Protein AF-A0A950VZS0-F1 (afdb_monomer)

Secondary structure (DSSP, 8-state):
-HHHHHHHHHHHHHHHT-------PPPSSTT-EEETTEEE--SSTT-EEE--EEEEETTEEEEE--EEE-

Mean predicted aligned error: 9.58 Å

pLDDT: mean 86.49, std 9.18, range [58.5, 97.31]

Sequence (70 aa):
MKRLISASIIAASLMMAACTTTVVARPPRPGLVLVEGRWVEAPRVGAVWIAPHWERRAFRRVWIAGYWRY

Solvent-accessible surface area (backbone atoms only — not comparable to full-atom values): 4716 Å² total; per-residue (Å²): 109,72,69,57,55,53,52,52,53,54,58,55,53,60,64,76,66,69,78,80,82,83,83,81,85,76,67,96,51,90,78,48,43,79,53,97,90,38,80,42,71,60,94,48,92,87,43,42,79,43,76,58,44,79,42,79,54,90,97,42,79,43,82,42,76,56,46,76,45,123

Foldseek 3Di:
DVVVVVVVVVVVVVVVPPPDDDDDDDDPDPQWDQDPNDTDHDPDPPWDKDDWDWDDDPPDTDTDHIDTDD

Radius of gyration: 21.68 Å; Cα contacts (8 Å, |Δi|>4): 62; chains: 1; bounding box: 48×38×51 Å

Structure (mmCIF, N/CA/C/O backbone):
data_AF-A0A950VZS0-F1
#
_entry.id   AF-A0A950VZS0-F1
#
loop_
_atom_site.group_PDB
_atom_site.id
_atom_site.type_symbol
_atom_site.label_atom_id
_atom_site.label_alt_id
_atom_site.label_comp_id
_atom_site.label_asym_id
_atom_site.label_entity_id
_atom_site.label_seq_id
_atom_site.pdbx_PDB_ins_code
_atom_site.Cartn_x
_atom_site.Cartn_y
_atom_site.Cartn_z
_atom_site.occupancy
_atom_site.B_iso_or_equiv
_atom_site.auth_seq_id
_atom_site.auth_comp_id
_atom_site.auth_asym_id
_atom_site.auth_atom_id
_atom_site.pdbx_PDB_model_num
ATOM 1 N N . MET A 1 1 ? 35.144 9.365 -36.156 1.00 62.25 1 MET A N 1
ATOM 2 C CA . MET A 1 1 ? 35.130 10.571 -35.292 1.00 62.25 1 MET A CA 1
ATOM 3 C C . MET A 1 1 ? 33.754 11.233 -35.198 1.00 62.25 1 MET A C 1
ATOM 5 O O . MET A 1 1 ? 33.221 11.258 -34.102 1.00 62.25 1 MET A O 1
ATOM 9 N N . LYS A 1 2 ? 33.115 11.673 -36.298 1.00 58.50 2 LYS A N 1
ATOM 10 C CA . LYS A 1 2 ? 31.788 12.343 -36.256 1.00 58.50 2 LYS A CA 1
ATOM 11 C C . LYS A 1 2 ? 30.694 11.558 -35.507 1.00 58.50 2 LYS A C 1
ATOM 13 O O . LYS A 1 2 ? 29.995 12.128 -34.686 1.00 58.50 2 LYS A O 1
ATOM 18 N N . ARG A 1 3 ? 30.614 10.237 -35.720 1.00 72.31 3 ARG A N 1
ATOM 19 C CA . ARG A 1 3 ? 29.632 9.356 -35.053 1.00 72.31 3 ARG A CA 1
ATOM 20 C C . ARG A 1 3 ? 29.817 9.253 -33.532 1.00 72.31 3 ARG A C 1
ATOM 22 O O . ARG A 1 3 ? 28.832 9.112 -32.822 1.00 72.31 3 ARG A O 1
ATOM 29 N N . LEU A 1 4 ? 31.059 9.344 -33.048 1.00 76.75 4 LEU A N 1
ATOM 30 C CA . LEU A 1 4 ? 31.357 9.307 -31.612 1.00 76.75 4 LEU A CA 1
ATOM 31 C C . LEU A 1 4 ? 30.904 10.605 -30.942 1.00 76.75 4 LEU A C 1
ATOM 33 O O . LEU A 1 4 ? 30.215 10.548 -29.937 1.00 76.75 4 LEU A O 1
ATOM 37 N N . ILE A 1 5 ? 31.192 11.752 -31.565 1.00 77.06 5 ILE A N 1
ATOM 38 C CA . ILE A 1 5 ? 30.789 13.074 -31.066 1.00 77.06 5 ILE A CA 1
ATOM 39 C C . ILE A 1 5 ? 29.259 13.183 -30.987 1.00 77.06 5 ILE A C 1
ATOM 41 O O . ILE A 1 5 ? 28.723 13.615 -29.970 1.00 77.06 5 ILE A O 1
ATOM 45 N N . SER A 1 6 ? 28.539 12.735 -32.023 1.00 78.06 6 SER A N 1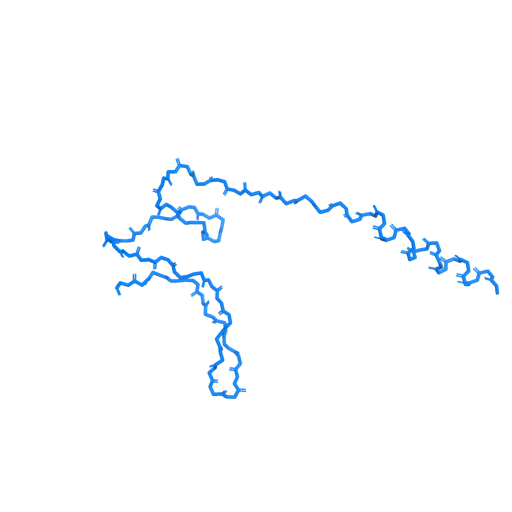
ATOM 46 C CA . SER A 1 6 ? 27.070 12.719 -32.013 1.00 78.0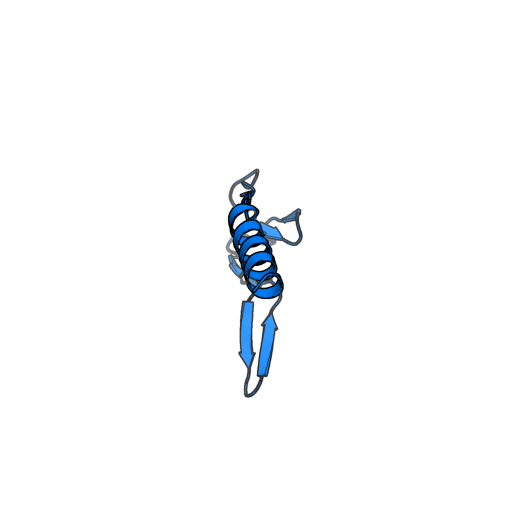6 6 SER A CA 1
ATOM 47 C C . SER A 1 6 ? 26.505 11.841 -30.892 1.00 78.06 6 SER A C 1
ATOM 49 O O . SER A 1 6 ? 25.578 12.260 -30.205 1.00 78.06 6 SER A O 1
ATOM 51 N N . ALA A 1 7 ? 27.078 10.653 -30.669 1.00 81.81 7 ALA A N 1
ATOM 52 C CA . ALA A 1 7 ? 26.650 9.763 -29.590 1.00 81.81 7 ALA A CA 1
ATOM 53 C C . ALA A 1 7 ? 26.877 10.388 -28.202 1.00 81.81 7 ALA A C 1
ATOM 55 O O . ALA A 1 7 ? 26.007 10.290 -27.338 1.00 81.81 7 ALA A O 1
ATOM 56 N N . SER A 1 8 ? 28.001 11.087 -28.006 1.00 80.88 8 SER A N 1
ATOM 57 C CA . SER A 1 8 ? 28.301 11.806 -26.763 1.00 80.88 8 SER A CA 1
ATOM 58 C C . SER A 1 8 ? 27.291 12.919 -26.478 1.00 80.88 8 SER A C 1
ATOM 60 O O . SER A 1 8 ? 26.824 13.045 -25.350 1.00 80.88 8 SER A O 1
ATOM 62 N N . ILE A 1 9 ? 26.923 13.700 -27.499 1.00 84.56 9 ILE A N 1
ATOM 63 C CA . ILE A 1 9 ? 25.960 14.804 -27.362 1.00 84.56 9 ILE A CA 1
ATOM 64 C C . ILE A 1 9 ? 24.567 14.269 -27.006 1.00 84.56 9 ILE A C 1
ATOM 66 O O . ILE A 1 9 ? 23.920 14.795 -26.102 1.00 84.56 9 ILE A O 1
ATOM 70 N N . ILE A 1 10 ? 24.127 13.189 -27.661 1.00 83.19 10 ILE A N 1
ATOM 71 C CA . ILE A 1 10 ? 22.830 12.558 -27.376 1.00 83.19 10 ILE A CA 1
ATOM 72 C C . ILE A 1 10 ? 22.796 12.044 -25.930 1.00 83.19 10 ILE A C 1
ATOM 74 O O . ILE A 1 10 ? 21.880 12.386 -25.183 1.00 83.19 10 ILE A O 1
ATOM 78 N N . ALA A 1 11 ? 23.817 11.298 -25.499 1.00 80.31 11 ALA A N 1
ATOM 79 C CA . ALA A 1 11 ? 23.896 10.775 -24.134 1.00 80.31 11 ALA A CA 1
ATOM 80 C C . ALA A 1 11 ? 23.915 11.890 -23.069 1.00 80.31 11 ALA A C 1
ATOM 82 O O . ALA A 1 11 ? 23.214 11.791 -22.063 1.00 80.31 11 ALA A O 1
ATOM 83 N N . ALA A 1 12 ? 24.660 12.974 -23.309 1.00 78.31 12 ALA A N 1
ATOM 84 C CA . ALA A 1 12 ? 24.718 14.116 -22.396 1.00 78.31 12 ALA A CA 1
ATOM 85 C C . ALA A 1 12 ? 23.371 14.857 -22.294 1.00 78.31 12 ALA A C 1
ATOM 87 O O . ALA A 1 12 ? 22.966 15.255 -21.201 1.00 78.31 12 ALA A O 1
ATOM 88 N N . SER A 1 13 ? 22.645 14.999 -23.410 1.00 79.19 13 SER A N 1
ATOM 89 C CA . SER A 1 13 ? 21.333 15.661 -23.430 1.00 79.19 13 SER A CA 1
ATOM 90 C C . SER A 1 13 ? 20.259 14.896 -22.646 1.00 79.19 13 SER A C 1
ATOM 92 O O . SER A 1 13 ? 19.446 15.506 -21.953 1.00 79.19 13 SER A O 1
ATOM 94 N N . LEU A 1 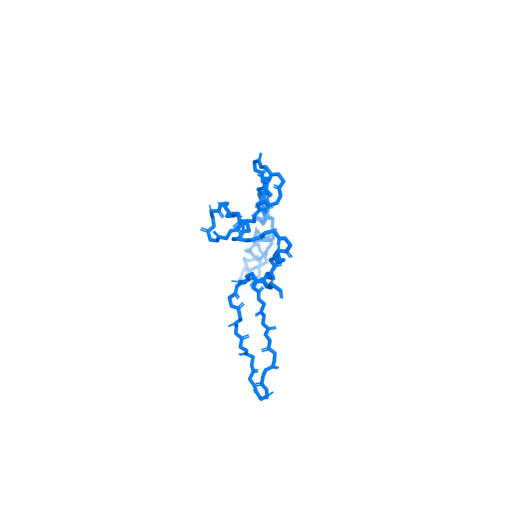14 ? 20.306 13.559 -22.672 1.00 75.12 14 LEU A N 1
ATOM 95 C CA . LEU A 1 14 ? 19.386 12.695 -21.926 1.00 75.12 14 LEU A CA 1
ATOM 96 C C . LEU A 1 14 ? 19.537 12.848 -20.405 1.00 75.12 14 LEU A C 1
ATOM 98 O O . LEU A 1 14 ? 18.542 12.763 -19.690 1.00 75.12 14 LEU A O 1
ATOM 102 N N . MET A 1 15 ? 20.750 13.111 -19.904 1.00 66.94 15 MET A N 1
ATOM 103 C CA . MET A 1 15 ? 20.974 13.298 -18.464 1.00 66.94 15 MET A CA 1
ATOM 104 C C . MET A 1 15 ? 20.444 14.638 -17.943 1.00 66.94 15 MET A C 1
ATOM 106 O O . MET A 1 15 ? 19.940 14.689 -16.825 1.00 66.94 15 MET A O 1
ATOM 110 N N . MET A 1 16 ? 20.526 15.716 -18.731 1.00 65.75 16 MET A N 1
ATOM 111 C CA . MET A 1 16 ? 20.041 17.037 -18.299 1.00 65.75 16 MET A CA 1
ATOM 112 C C . MET A 1 16 ? 18.514 17.183 -18.368 1.00 65.75 16 MET A C 1
ATOM 114 O O . MET A 1 16 ? 17.960 18.061 -17.715 1.00 65.75 16 MET A O 1
ATOM 118 N N . ALA A 1 17 ? 17.823 16.330 -19.130 1.00 71.69 17 ALA A N 1
ATOM 119 C CA . ALA A 1 17 ? 16.370 16.390 -19.300 1.00 71.69 17 ALA A CA 1
ATOM 120 C C . ALA A 1 17 ? 15.567 15.716 -18.166 1.00 71.69 17 ALA A C 1
ATOM 122 O O . ALA A 1 17 ? 14.338 15.792 -18.155 1.00 71.69 17 ALA A O 1
ATOM 123 N N . ALA A 1 18 ? 16.224 15.050 -17.211 1.00 72.88 18 ALA A N 1
ATOM 124 C CA . ALA A 1 18 ? 15.554 14.293 -16.157 1.00 72.88 18 ALA A CA 1
ATOM 125 C C . ALA A 1 18 ? 15.080 15.193 -14.996 1.00 72.88 18 ALA A C 1
ATOM 127 O O . ALA A 1 18 ? 15.488 15.030 -13.847 1.00 72.88 18 ALA A O 1
ATOM 128 N N . CYS A 1 19 ? 14.195 16.152 -15.276 1.00 76.25 19 CYS A N 1
ATOM 129 C CA . CYS A 1 19 ? 13.434 16.832 -14.230 1.00 76.2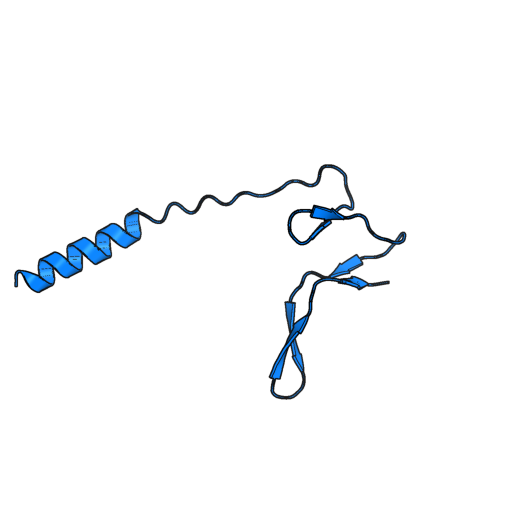5 19 CYS A CA 1
ATOM 130 C C . CYS A 1 19 ? 12.289 15.922 -13.764 1.00 76.25 19 CYS A C 1
ATOM 132 O O . CYS A 1 19 ? 11.187 15.958 -14.306 1.00 76.25 19 CYS A O 1
ATOM 134 N N . THR A 1 20 ? 12.541 15.094 -12.749 1.00 77.81 20 THR A N 1
ATOM 135 C CA . THR A 1 20 ? 11.480 14.316 -12.095 1.00 77.81 20 THR A CA 1
ATOM 136 C C . THR A 1 20 ? 10.774 15.188 -11.062 1.00 77.81 20 THR A C 1
ATOM 138 O O . THR A 1 20 ? 11.305 15.441 -9.982 1.00 77.81 20 THR A O 1
ATOM 141 N N . THR A 1 21 ? 9.556 15.638 -11.361 1.00 77.94 21 THR A N 1
ATOM 142 C CA . THR A 1 21 ? 8.681 16.255 -10.356 1.00 77.94 21 THR A CA 1
ATOM 143 C C . THR A 1 21 ? 8.005 15.161 -9.536 1.00 77.94 21 THR A C 1
ATOM 145 O O . THR A 1 21 ? 7.160 14.423 -10.039 1.00 77.94 21 THR A O 1
ATOM 148 N N . THR A 1 22 ? 8.347 15.056 -8.254 1.00 79.06 22 THR A N 1
ATOM 149 C CA . THR A 1 22 ? 7.632 14.181 -7.320 1.00 79.06 22 THR A CA 1
ATOM 150 C C . THR A 1 22 ? 6.428 14.917 -6.743 1.00 79.06 22 THR A C 1
ATOM 152 O O . THR A 1 22 ? 6.590 15.868 -5.978 1.00 79.06 22 THR A O 1
ATOM 155 N N . VAL A 1 23 ? 5.216 14.474 -7.076 1.00 77.56 23 VAL A N 1
ATOM 156 C CA . VAL A 1 23 ? 3.987 14.971 -6.444 1.00 77.56 23 VAL A CA 1
ATOM 157 C C . VAL A 1 23 ? 3.680 14.100 -5.228 1.00 77.56 23 VAL A C 1
ATOM 159 O O . VAL A 1 23 ? 3.367 12.920 -5.370 1.00 77.56 23 VAL A O 1
ATOM 162 N N . VAL A 1 24 ? 3.764 14.674 -4.026 1.00 79.69 24 VAL A N 1
ATOM 163 C CA . VAL A 1 24 ? 3.338 14.003 -2.789 1.00 79.69 24 VAL A CA 1
ATOM 164 C C . VAL A 1 24 ? 1.900 14.411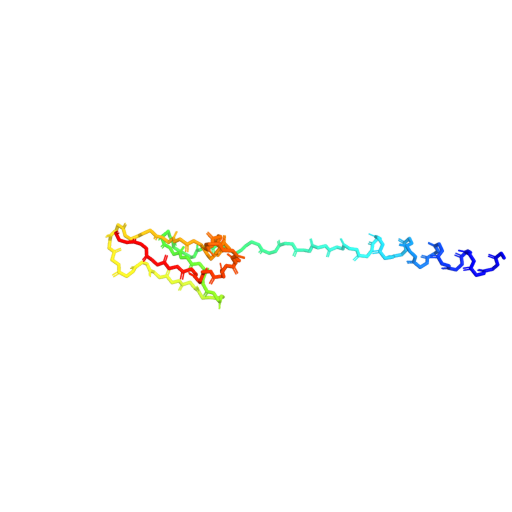 -2.487 1.00 79.69 24 VAL A C 1
ATOM 166 O O . VAL A 1 24 ? 1.624 15.571 -2.185 1.00 79.69 24 VAL A O 1
ATOM 169 N N . ALA A 1 25 ? 0.973 13.458 -2.561 1.00 81.38 25 ALA A N 1
ATOM 170 C CA . ALA A 1 25 ? -0.419 13.695 -2.199 1.00 81.38 25 ALA A CA 1
ATOM 171 C C . ALA A 1 25 ? -0.583 13.665 -0.668 1.00 81.38 25 ALA A C 1
ATOM 173 O O . ALA A 1 25 ? -0.260 12.668 -0.021 1.00 81.38 25 ALA A O 1
ATOM 174 N N . ARG A 1 26 ? -1.102 14.751 -0.081 1.00 86.81 26 ARG A N 1
ATOM 175 C CA . ARG A 1 26 ? -1.462 14.812 1.345 1.00 86.81 26 ARG A CA 1
ATOM 176 C C . ARG A 1 26 ? -2.892 14.282 1.546 1.00 86.81 26 ARG A C 1
ATOM 178 O O . ARG A 1 26 ? -3.778 14.715 0.807 1.00 86.81 26 ARG A O 1
ATOM 185 N N . PRO A 1 27 ? -3.147 13.408 2.540 1.00 88.25 27 PRO A N 1
ATOM 186 C CA . PRO A 1 27 ? -4.503 12.962 2.847 1.00 88.25 27 PRO A CA 1
ATOM 187 C C . PRO A 1 27 ? -5.371 14.130 3.347 1.00 88.25 27 PRO A C 1
ATOM 189 O O . PRO A 1 27 ? -4.888 14.946 4.135 1.00 88.25 27 PRO A O 1
ATOM 192 N N . PRO A 1 28 ? -6.653 14.215 2.944 1.00 90.12 28 PRO A N 1
ATOM 193 C CA . PRO A 1 28 ? -7.549 15.286 3.384 1.00 90.12 28 PRO A CA 1
ATOM 194 C C . PRO A 1 28 ? -7.952 15.162 4.862 1.00 90.12 28 PRO A C 1
ATOM 196 O O . PRO A 1 28 ? -8.335 16.155 5.477 1.00 90.12 28 PRO A O 1
ATOM 199 N N . ARG A 1 29 ? -7.867 13.958 5.444 1.00 89.25 29 ARG A N 1
ATOM 200 C CA . ARG A 1 29 ? -8.121 13.669 6.863 1.00 89.25 29 ARG A CA 1
ATOM 201 C C . ARG A 1 29 ? -7.150 12.597 7.376 1.00 89.25 29 ARG A C 1
ATOM 203 O O . ARG A 1 29 ? -6.737 11.745 6.586 1.00 89.25 29 ARG A O 1
ATOM 210 N N . PRO A 1 30 ? -6.794 12.604 8.673 1.00 85.56 30 PRO A N 1
ATOM 211 C CA . PRO A 1 30 ? -6.005 11.531 9.275 1.00 85.56 30 PRO A CA 1
ATOM 212 C C . PRO A 1 30 ? -6.685 10.164 9.121 1.00 85.56 30 PRO A C 1
ATOM 214 O O . PRO A 1 30 ? -7.907 10.071 9.184 1.00 85.56 30 PRO A O 1
ATOM 217 N N . GLY A 1 31 ? -5.893 9.107 8.937 1.00 85.50 31 GLY A N 1
ATOM 218 C CA . GLY A 1 31 ? -6.390 7.728 8.828 1.00 85.50 31 GLY A CA 1
ATOM 219 C C . GLY A 1 31 ? -6.801 7.283 7.419 1.00 85.50 31 GLY A C 1
ATOM 220 O O . GLY A 1 31 ? -7.095 6.107 7.224 1.00 85.50 31 GLY A O 1
ATOM 221 N N . LEU A 1 32 ? -6.780 8.185 6.433 1.00 90.94 32 LEU A N 1
ATOM 222 C CA . LEU A 1 32 ? -6.991 7.844 5.025 1.00 90.94 32 LEU A CA 1
ATOM 223 C C . LEU A 1 32 ? -5.724 7.295 4.373 1.00 90.94 32 LEU A C 1
ATOM 225 O O . LEU A 1 32 ? -4.613 7.757 4.641 1.00 90.94 32 LEU A O 1
ATOM 229 N N . VAL A 1 33 ? -5.915 6.375 3.432 1.00 92.62 33 VAL A N 1
ATOM 230 C CA . VAL A 1 33 ? -4.846 5.806 2.608 1.00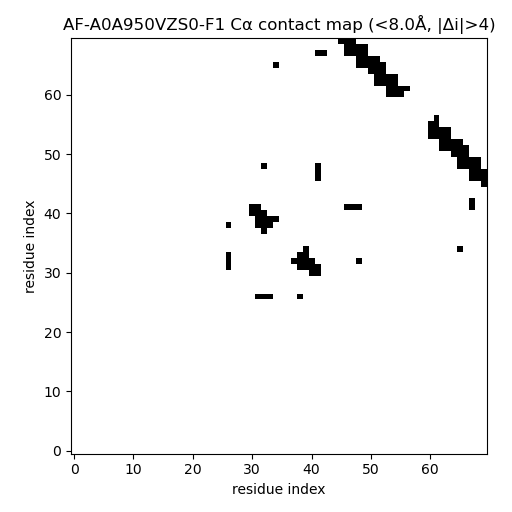 92.62 33 VAL A CA 1
ATOM 231 C C . VAL A 1 33 ? -5.162 6.011 1.133 1.00 92.62 33 VAL A C 1
ATOM 233 O O . VAL A 1 33 ? -6.309 5.859 0.717 1.00 92.62 33 VAL A O 1
ATOM 236 N N . LEU A 1 34 ? -4.150 6.367 0.338 1.00 90.56 34 LEU A N 1
ATOM 237 C CA . LEU A 1 34 ? -4.292 6.498 -1.109 1.00 90.56 34 LEU A CA 1
ATOM 238 C C . LEU A 1 34 ? -4.144 5.125 -1.776 1.00 90.56 34 LEU A C 1
ATOM 240 O O . LEU A 1 34 ? -3.059 4.545 -1.778 1.00 90.56 34 LEU A O 1
ATOM 244 N N . VAL A 1 35 ? -5.225 4.626 -2.367 1.00 89.25 35 VAL A N 1
ATOM 245 C CA . VAL A 1 35 ? -5.286 3.353 -3.092 1.00 89.25 35 VAL A CA 1
ATOM 246 C C . VAL A 1 35 ? -5.790 3.640 -4.499 1.00 89.25 35 VAL A C 1
ATOM 248 O O . VAL A 1 35 ? -6.870 4.198 -4.659 1.00 89.25 35 VAL A O 1
ATOM 251 N N . GLU A 1 36 ? -4.989 3.318 -5.518 1.00 85.50 36 GLU A N 1
ATOM 252 C CA . GLU A 1 36 ? -5.354 3.509 -6.936 1.00 85.50 36 GLU A CA 1
ATOM 253 C C . GLU A 1 36 ? -5.864 4.933 -7.254 1.00 85.50 36 GLU A C 1
ATOM 255 O O . GLU A 1 36 ? -6.813 5.140 -8.008 1.00 85.50 36 GLU A O 1
ATOM 260 N N . GLY A 1 37 ? -5.245 5.943 -6.634 1.00 87.31 37 GLY A N 1
ATOM 261 C CA . GLY A 1 37 ? -5.616 7.350 -6.817 1.00 87.31 37 GLY A CA 1
ATOM 262 C C . GLY A 1 37 ? -6.856 7.803 -6.037 1.00 87.31 37 GLY A C 1
ATOM 263 O O . GLY A 1 37 ? -7.295 8.937 -6.212 1.00 87.31 37 GLY A O 1
ATOM 264 N N . ARG A 1 38 ? -7.414 6.962 -5.158 1.00 90.38 38 ARG A N 1
ATOM 265 C CA . ARG A 1 38 ? -8.555 7.295 -4.294 1.00 90.38 38 ARG A CA 1
ATOM 266 C C . ARG A 1 38 ? -8.165 7.252 -2.825 1.00 90.38 38 ARG A C 1
ATOM 268 O O . ARG A 1 38 ? -7.447 6.356 -2.396 1.00 90.38 38 ARG A O 1
ATOM 275 N N . TRP A 1 39 ? -8.652 8.211 -2.045 1.00 92.94 39 TRP A N 1
ATOM 276 C CA . TRP A 1 39 ? -8.531 8.170 -0.589 1.00 92.94 39 TRP A CA 1
ATOM 277 C C . TRP A 1 39 ? -9.579 7.217 -0.019 1.00 92.94 39 TRP A C 1
ATOM 279 O O . TRP A 1 39 ? -10.767 7.378 -0.296 1.00 92.94 39 TRP A O 1
ATOM 289 N N . VAL A 1 40 ? -9.138 6.234 0.761 1.00 93.38 40 VAL A N 1
ATOM 290 C CA . VAL A 1 40 ? -9.990 5.182 1.324 1.00 93.38 40 VAL A CA 1
ATOM 291 C C . VAL A 1 40 ? -9.838 5.156 2.842 1.00 93.38 40 VAL A C 1
ATOM 293 O O . VAL A 1 40 ? -8.723 5.276 3.358 1.00 93.38 40 VAL A O 1
ATOM 296 N N . GLU A 1 41 ? -10.959 5.016 3.549 1.00 93.81 41 GLU A N 1
ATOM 297 C CA . GLU A 1 41 ? -10.996 4.854 5.005 1.00 93.81 41 GLU A CA 1
ATOM 298 C C . GLU A 1 41 ? -10.811 3.391 5.408 1.00 93.81 41 GLU A C 1
ATOM 300 O O . GLU A 1 41 ? -11.155 2.461 4.671 1.00 93.81 41 GLU A O 1
ATOM 305 N N . ALA A 1 42 ? -10.276 3.196 6.613 1.00 92.50 42 ALA A N 1
ATOM 306 C CA . ALA A 1 42 ? -10.215 1.888 7.233 1.00 92.50 42 ALA A CA 1
ATOM 307 C C . ALA A 1 42 ? -11.642 1.340 7.432 1.00 92.50 42 ALA A C 1
ATOM 309 O O . ALA A 1 42 ? -12.486 2.022 8.014 1.00 92.50 42 ALA A O 1
ATOM 310 N N . PRO A 1 43 ? -11.928 0.097 7.016 1.00 91.38 43 PRO A N 1
ATOM 311 C CA . PRO A 1 43 ? -13.266 -0.478 7.141 1.00 91.38 43 PRO A CA 1
ATOM 312 C C . PRO A 1 43 ? -13.677 -0.745 8.597 1.00 91.38 43 PRO A C 1
ATOM 314 O O . PRO A 1 43 ? -14.860 -0.940 8.871 1.00 91.38 43 PRO A O 1
ATOM 317 N N . ARG A 1 44 ? -12.719 -0.794 9.537 1.00 91.06 44 ARG A N 1
ATOM 318 C CA . ARG A 1 44 ? -12.950 -0.963 10.980 1.00 91.06 44 ARG A CA 1
ATOM 319 C C . ARG A 1 44 ? -11.902 -0.204 11.789 1.00 91.06 44 ARG A C 1
ATOM 321 O O . ARG A 1 44 ? -10.771 -0.026 11.336 1.00 91.06 44 ARG A O 1
ATOM 328 N N . VAL A 1 45 ? -12.265 0.174 13.014 1.00 90.19 45 VAL A N 1
ATOM 329 C CA . VAL A 1 45 ? -11.327 0.753 13.987 1.00 90.19 45 VAL A CA 1
ATOM 330 C C . VAL A 1 45 ? -10.207 -0.249 14.274 1.00 90.19 45 VAL A C 1
ATOM 332 O O . VAL A 1 45 ? -10.469 -1.430 14.485 1.00 90.19 45 VAL A O 1
ATOM 335 N N . GLY A 1 46 ? -8.963 0.229 14.264 1.00 88.81 46 GLY A N 1
ATOM 336 C CA . GLY A 1 46 ? -7.774 -0.593 14.504 1.00 88.81 46 GLY A CA 1
ATOM 337 C C . GLY A 1 46 ? -7.245 -1.341 13.277 1.00 88.81 46 GLY A C 1
ATOM 338 O O . GLY A 1 46 ? -6.171 -1.928 13.368 1.00 88.81 46 GLY A O 1
ATOM 339 N N . ALA A 1 47 ? -7.934 -1.295 12.130 1.00 93.94 47 ALA A N 1
ATOM 340 C CA . ALA A 1 47 ? -7.405 -1.892 10.908 1.00 93.94 47 ALA A CA 1
ATOM 341 C C . ALA A 1 47 ? -6.164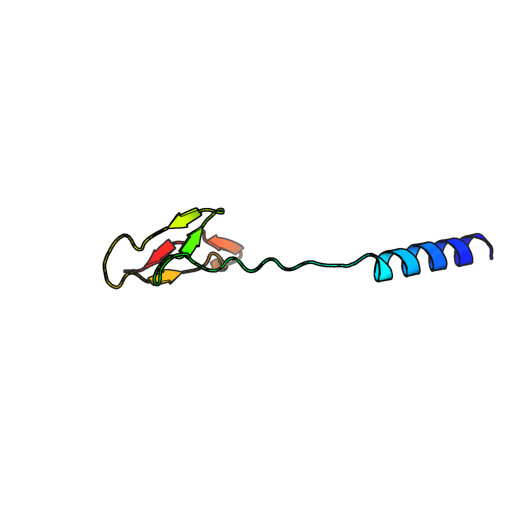 -1.126 10.419 1.00 93.94 47 ALA A C 1
ATOM 343 O O . ALA A 1 47 ? -6.152 0.105 10.364 1.00 93.94 47 ALA A O 1
ATOM 344 N N . VAL A 1 48 ? -5.126 -1.864 10.030 1.00 93.25 48 VAL A N 1
ATOM 345 C CA . VAL A 1 48 ? -3.853 -1.309 9.555 1.00 93.25 48 VAL A CA 1
ATOM 346 C C . VAL A 1 48 ? -3.708 -1.593 8.069 1.00 93.25 48 VAL A C 1
ATOM 348 O O . VAL A 1 48 ? -3.832 -2.739 7.634 1.00 93.25 48 VAL A O 1
ATOM 351 N N . TRP A 1 49 ? -3.434 -0.556 7.278 1.00 93.88 49 TRP A N 1
ATOM 352 C CA . TRP A 1 49 ? -3.153 -0.734 5.859 1.00 93.88 49 TRP A CA 1
ATOM 353 C C . TRP A 1 49 ? -1.762 -1.317 5.656 1.00 93.88 49 TRP A C 1
ATOM 355 O O . TRP A 1 49 ? -0.763 -0.749 6.102 1.00 93.88 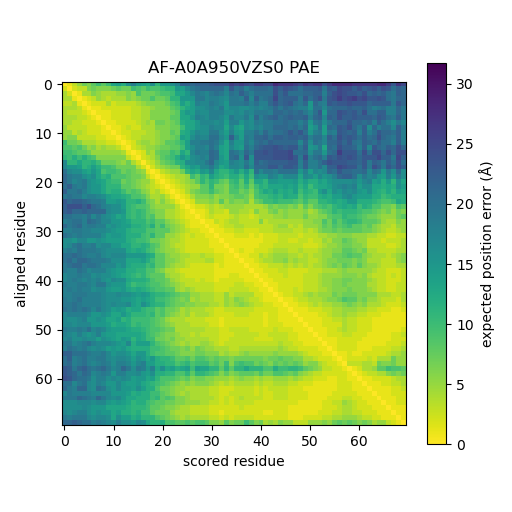49 TRP A O 1
ATOM 365 N N . ILE A 1 50 ? -1.697 -2.422 4.927 1.00 94.88 50 ILE A N 1
ATOM 366 C CA . ILE A 1 50 ? -0.451 -2.996 4.443 1.00 94.88 50 ILE A CA 1
ATOM 367 C C . ILE A 1 50 ? -0.303 -2.594 2.979 1.00 94.88 50 ILE A C 1
ATOM 369 O O . ILE A 1 50 ? -1.108 -2.978 2.130 1.00 94.88 50 ILE A O 1
ATOM 373 N N . ALA A 1 51 ? 0.733 -1.802 2.694 1.00 92.56 51 ALA A N 1
ATOM 374 C CA . ALA A 1 51 ? 1.050 -1.362 1.342 1.00 92.56 51 ALA A CA 1
ATOM 375 C C . ALA A 1 51 ? 1.318 -2.563 0.412 1.00 92.56 51 ALA A C 1
ATOM 377 O O . ALA A 1 51 ? 1.827 -3.595 0.868 1.00 92.56 51 ALA A O 1
ATOM 378 N N . PRO A 1 52 ? 1.001 -2.443 -0.889 1.00 94.06 52 PRO A N 1
ATOM 379 C CA . PRO A 1 52 ? 1.295 -3.495 -1.848 1.00 94.06 52 PRO A CA 1
ATOM 380 C C . PRO A 1 52 ? 2.799 -3.761 -1.905 1.00 94.06 52 PRO A C 1
ATOM 382 O O . PRO A 1 52 ? 3.615 -2.837 -1.863 1.00 94.06 52 PRO A O 1
ATOM 385 N N . HIS A 1 53 ? 3.169 -5.031 -1.983 1.00 95.12 53 HIS A N 1
ATOM 386 C CA . HIS A 1 53 ? 4.565 -5.443 -1.943 1.00 95.12 53 HIS A CA 1
ATOM 387 C C . HIS A 1 53 ? 4.776 -6.762 -2.677 1.00 95.12 53 HIS A C 1
ATOM 389 O O . HIS A 1 53 ? 3.859 -7.556 -2.889 1.00 95.12 53 HIS A O 1
ATOM 395 N N . TRP A 1 54 ? 6.029 -7.003 -3.054 1.00 97.12 54 TRP A N 1
ATOM 396 C CA . TRP A 1 54 ? 6.461 -8.309 -3.523 1.00 97.12 54 TRP A CA 1
ATOM 397 C C . TRP A 1 54 ? 6.775 -9.202 -2.328 1.00 97.12 54 TRP A C 1
ATOM 399 O O . TRP A 1 54 ? 7.598 -8.850 -1.486 1.00 97.12 54 TRP A O 1
ATOM 409 N N . GLU A 1 55 ? 6.175 -10.385 -2.292 1.00 97.31 55 GLU A N 1
ATOM 410 C CA . GLU A 1 55 ? 6.475 -11.416 -1.303 1.00 97.31 55 GLU A CA 1
ATOM 411 C C . GLU A 1 55 ? 7.140 -12.61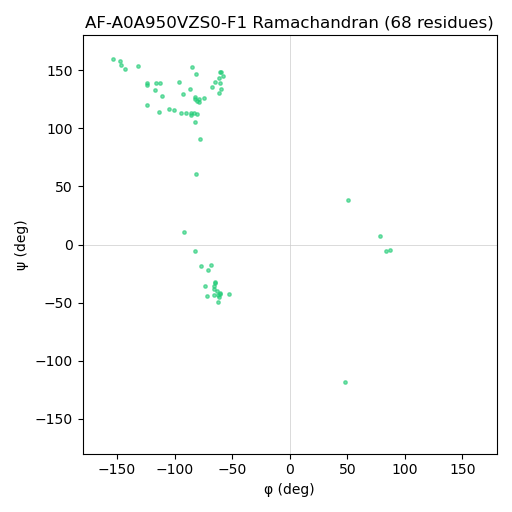0 -1.998 1.00 97.31 55 GLU A C 1
ATOM 413 O O . GLU A 1 55 ? 6.754 -13.009 -3.102 1.00 97.31 55 GLU A O 1
ATOM 418 N N . ARG A 1 56 ? 8.159 -13.202 -1.371 1.00 96.06 56 ARG A N 1
ATOM 419 C CA . ARG A 1 56 ? 8.753 -14.448 -1.863 1.00 96.06 56 ARG A CA 1
ATOM 420 C C . ARG A 1 56 ? 7.961 -15.628 -1.307 1.00 96.06 56 ARG A C 1
ATOM 422 O O . ARG A 1 56 ? 8.054 -15.911 -0.118 1.00 96.06 56 ARG A O 1
ATOM 429 N N . ARG A 1 57 ? 7.248 -16.348 -2.176 1.00 94.56 57 ARG A N 1
ATOM 430 C CA . ARG A 1 57 ? 6.533 -17.584 -1.833 1.00 94.56 57 ARG A CA 1
ATOM 431 C C . ARG A 1 57 ? 7.166 -18.767 -2.550 1.00 94.56 57 ARG A C 1
ATOM 433 O O . ARG A 1 57 ? 7.145 -18.845 -3.779 1.00 94.56 57 ARG A O 1
ATOM 440 N N . ALA A 1 58 ? 7.750 -19.676 -1.768 1.00 92.62 58 ALA A N 1
ATOM 441 C CA . ALA A 1 58 ? 8.572 -20.780 -2.261 1.00 92.62 58 ALA A CA 1
ATOM 442 C C . ALA A 1 58 ? 9.619 -20.285 -3.284 1.00 92.62 58 ALA A C 1
ATOM 444 O O . ALA A 1 58 ? 10.451 -19.435 -2.964 1.00 92.62 58 ALA A O 1
ATOM 445 N N . PHE A 1 59 ? 9.550 -20.777 -4.522 1.00 94.44 59 PHE A N 1
ATOM 446 C CA . PHE A 1 59 ? 10.493 -20.459 -5.597 1.00 94.44 59 PHE A CA 1
ATOM 447 C C . PHE A 1 59 ? 10.067 -19.271 -6.481 1.00 94.44 59 PHE A C 1
ATOM 449 O O . PHE A 1 59 ? 10.650 -19.069 -7.543 1.00 94.44 59 PHE A O 1
ATOM 456 N N . ARG A 1 60 ? 9.041 -18.491 -6.102 1.00 95.38 60 ARG A N 1
ATOM 457 C CA . ARG A 1 60 ? 8.506 -17.388 -6.927 1.00 95.38 60 ARG A CA 1
ATOM 458 C C . ARG A 1 60 ? 8.331 -16.099 -6.119 1.00 95.38 60 ARG A C 1
ATOM 460 O O . ARG A 1 60 ? 8.135 -16.133 -4.906 1.00 95.38 60 ARG A O 1
ATOM 467 N N . ARG A 1 61 ? 8.391 -14.946 -6.798 1.00 96.94 61 ARG A N 1
ATOM 468 C CA . ARG A 1 61 ? 7.926 -13.661 -6.247 1.00 96.94 61 ARG A CA 1
ATOM 469 C C . ARG A 1 61 ? 6.477 -13.453 -6.658 1.00 96.94 61 ARG A C 1
ATOM 471 O O . ARG A 1 61 ? 6.154 -13.587 -7.834 1.00 96.94 61 ARG A O 1
ATOM 478 N N . VAL A 1 62 ? 5.629 -13.134 -5.694 1.00 97.19 62 VAL A N 1
ATOM 479 C CA . VAL A 1 62 ? 4.202 -12.884 -5.890 1.00 97.19 62 VAL A CA 1
ATOM 480 C C . VAL A 1 62 ? 3.925 -11.438 -5.514 1.00 97.19 62 VAL A C 1
ATOM 482 O O . VAL A 1 62 ? 4.409 -10.963 -4.488 1.00 97.19 62 VAL A O 1
ATOM 485 N N . TRP A 1 63 ? 3.184 -10.732 -6.363 1.00 95.56 63 TRP A N 1
ATOM 486 C CA . TRP A 1 63 ? 2.706 -9.395 -6.040 1.00 95.56 63 TRP A CA 1
ATOM 487 C C . TRP A 1 63 ? 1.482 -9.519 -5.151 1.00 95.56 63 TRP A C 1
ATOM 489 O O . TRP A 1 63 ? 0.507 -10.175 -5.521 1.00 95.56 63 TRP A O 1
ATOM 499 N N . ILE A 1 64 ? 1.539 -8.894 -3.984 1.00 95.62 64 ILE A N 1
ATOM 500 C CA . ILE A 1 64 ? 0.418 -8.829 -3.061 1.00 95.62 64 ILE A CA 1
ATOM 501 C C . ILE A 1 64 ? -0.158 -7.427 -3.163 1.00 95.62 64 ILE A C 1
ATOM 503 O O . ILE A 1 64 ? 0.527 -6.442 -2.880 1.00 95.62 64 ILE A O 1
ATOM 507 N N . ALA A 1 65 ? -1.413 -7.347 -3.609 1.00 93.25 65 ALA A N 1
ATOM 508 C CA . ALA A 1 65 ? -2.158 -6.096 -3.613 1.00 93.25 65 ALA A CA 1
ATOM 509 C C . ALA A 1 65 ? -2.285 -5.575 -2.177 1.00 93.25 65 ALA A C 1
ATOM 511 O O . ALA A 1 65 ? -2.340 -6.369 -1.242 1.00 93.25 65 ALA A O 1
ATOM 512 N N . GLY A 1 66 ? -2.319 -4.255 -1.994 1.00 94.12 66 GLY A N 1
ATOM 513 C CA . GLY A 1 66 ? -2.459 -3.674 -0.662 1.00 94.12 66 GLY A CA 1
ATOM 514 C C . GLY A 1 66 ? -3.778 -4.096 -0.018 1.00 94.12 66 GLY A C 1
ATOM 515 O O . GLY A 1 66 ? -4.791 -4.240 -0.706 1.00 94.12 66 GLY A O 1
ATOM 516 N N . TYR A 1 67 ? -3.763 -4.326 1.290 1.00 94.62 67 TYR A N 1
ATOM 517 C CA . TYR A 1 67 ? -4.931 -4.825 2.010 1.00 94.62 67 TYR A CA 1
ATOM 518 C C . TYR A 1 67 ? -4.989 -4.291 3.438 1.00 94.62 67 TYR A C 1
ATOM 520 O O . TYR A 1 67 ? -3.981 -3.909 4.034 1.00 94.62 67 TYR A O 1
ATOM 528 N N . TRP A 1 68 ? -6.196 -4.298 4.001 1.00 94.88 68 TRP A N 1
ATOM 529 C CA . TRP A 1 68 ? -6.418 -4.021 5.415 1.00 94.88 68 TRP A CA 1
ATOM 530 C C . TRP A 1 68 ? -6.167 -5.281 6.238 1.00 94.88 68 TRP A C 1
ATOM 532 O O . TRP A 1 68 ? -6.774 -6.323 5.988 1.00 94.88 68 TRP A O 1
ATOM 542 N N . ARG A 1 69 ? -5.280 -5.177 7.228 1.00 94.62 69 ARG A N 1
ATOM 543 C CA . ARG A 1 69 ? -5.081 -6.195 8.258 1.00 94.62 69 ARG A CA 1
ATOM 544 C C . ARG A 1 69 ? -5.886 -5.826 9.500 1.00 94.62 69 ARG A C 1
ATOM 546 O O . ARG A 1 69 ? -5.913 -4.658 9.887 1.00 94.62 69 ARG A O 1
ATOM 553 N N . TYR A 1 70 ? -6.493 -6.840 10.106 1.00 90.75 70 TYR A N 1
ATOM 554 C CA . TYR A 1 70 ? -7.247 -6.766 11.355 1.00 90.75 70 TYR A CA 1
ATOM 555 C C . TYR A 1 70 ? -6.527 -7.550 12.450 1.00 90.75 70 TYR A C 1
ATOM 557 O O . TYR A 1 70 ? -5.760 -8.480 12.091 1.00 90.75 70 TYR A O 1
#